Protein AF-A0A964E2M6-F1 (afdb_monomer)

pLDDT: mean 91.84, std 8.57, range [49.31, 98.56]

Radius of gyration: 18.62 Å; Cα contacts (8 Å, |Δi|>4): 120; chains: 1; bounding box: 39×46×40 Å

Solvent-accessible surface area (backbone atoms only — not comparable to full-atom values): 8473 Å² total; per-residue (Å²): 128,92,76,78,79,77,56,64,74,58,51,42,72,77,38,50,65,44,100,86,73,43,69,71,74,58,67,69,57,53,51,50,55,50,23,56,53,51,51,72,47,68,58,51,48,65,61,32,31,69,77,31,57,68,56,46,50,36,36,77,70,64,77,30,96,40,57,52,55,43,30,22,77,43,30,58,84,71,66,54,78,44,63,75,88,54,58,37,47,74,59,33,32,68,76,31,59,70,56,39,49,34,34,74,72,63,81,29,93,38,58,54,58,41,30,79,75,46,30,59,86,70,70,52,60,43,32,81,89,46,43,66,59,53,51,52,50,54,48,66,74,66,58,132

Structure (mmCIF, N/CA/C/O backbone):
data_AF-A0A964E2M6-F1
#
_entry.id   AF-A0A964E2M6-F1
#
loop_
_atom_site.group_PDB
_atom_site.id
_atom_site.type_symbol
_atom_site.label_atom_id
_atom_site.label_alt_id
_atom_site.label_comp_id
_atom_site.label_asym_id
_atom_site.label_entity_id
_atom_site.label_seq_id
_atom_site.pdbx_PDB_ins_code
_atom_site.Cartn_x
_atom_site.Cartn_y
_atom_site.Cartn_z
_atom_site.occupancy
_atom_site.B_iso_or_equiv
_atom_site.auth_seq_id
_atom_site.auth_comp_id
_atom_site.auth_asym_id
_atom_site.auth_atom_id
_atom_site.pdbx_PDB_model_num
ATOM 1 N N . MET A 1 1 ? 3.698 -23.070 -2.206 1.00 49.31 1 MET A N 1
ATOM 2 C CA . MET A 1 1 ? 4.932 -23.322 -2.971 1.00 49.31 1 MET A CA 1
ATOM 3 C C . MET A 1 1 ? 5.699 -22.025 -2.915 1.00 49.31 1 MET A C 1
ATOM 5 O O . MET A 1 1 ? 5.151 -21.024 -3.363 1.00 49.31 1 MET A O 1
ATOM 9 N N . ASP A 1 2 ? 6.862 -22.014 -2.272 1.00 59.31 2 ASP A N 1
ATOM 10 C CA . ASP A 1 2 ? 7.683 -20.806 -2.210 1.00 59.31 2 ASP A CA 1
ATOM 11 C C . ASP A 1 2 ? 8.156 -20.499 -3.626 1.00 59.31 2 ASP A C 1
ATOM 13 O O . ASP A 1 2 ? 8.853 -21.297 -4.254 1.00 59.31 2 ASP A O 1
ATOM 17 N N . MET A 1 3 ? 7.671 -19.391 -4.176 1.00 67.50 3 MET A N 1
ATOM 18 C CA . MET A 1 3 ? 8.034 -18.973 -5.516 1.00 67.50 3 MET A CA 1
ATOM 19 C C . MET A 1 3 ? 9.239 -18.051 -5.410 1.00 67.50 3 MET A C 1
ATOM 21 O O . MET A 1 3 ? 9.190 -17.008 -4.764 1.00 67.50 3 MET A O 1
ATOM 25 N N . HIS A 1 4 ? 10.342 -18.451 -6.032 1.00 80.50 4 HIS A N 1
ATOM 26 C CA . HIS A 1 4 ? 11.539 -17.630 -6.060 1.00 80.50 4 HIS A CA 1
ATOM 27 C C . HIS A 1 4 ? 11.372 -16.487 -7.059 1.00 80.50 4 HIS A C 1
ATOM 29 O O . HIS A 1 4 ? 10.987 -16.699 -8.210 1.00 80.50 4 HIS A O 1
ATOM 35 N N . MET A 1 5 ? 11.713 -15.277 -6.620 1.00 85.38 5 MET A N 1
ATOM 36 C CA . MET A 1 5 ? 11.850 -14.128 -7.506 1.00 85.38 5 MET A CA 1
ATOM 37 C C . MET A 1 5 ? 12.876 -14.428 -8.598 1.00 85.38 5 MET A C 1
ATOM 39 O O . MET A 1 5 ? 13.958 -14.953 -8.320 1.00 85.38 5 MET A O 1
ATOM 43 N N . LEU A 1 6 ? 12.554 -14.068 -9.844 1.00 88.94 6 LEU A N 1
ATOM 44 C CA . LEU A 1 6 ? 13.530 -14.151 -10.924 1.00 88.94 6 LEU A CA 1
ATOM 45 C C . LEU A 1 6 ? 14.729 -13.246 -10.597 1.00 88.94 6 LEU A C 1
ATOM 47 O O . LEU A 1 6 ? 14.528 -12.114 -10.145 1.00 88.94 6 LEU A O 1
ATOM 51 N N . PRO A 1 7 ? 15.973 -13.694 -10.847 1.00 92.25 7 PRO A N 1
ATOM 52 C CA . PRO A 1 7 ? 17.142 -12.852 -10.644 1.00 92.25 7 PRO A CA 1
ATOM 53 C C . PRO A 1 7 ? 17.025 -11.550 -11.439 1.00 92.25 7 PRO A C 1
ATOM 55 O O . PRO A 1 7 ? 16.653 -11.570 -12.615 1.00 92.25 7 PRO A O 1
ATOM 58 N N . PHE A 1 8 ? 17.425 -10.427 -10.837 1.00 92.31 8 PHE A N 1
ATOM 59 C CA . PHE A 1 8 ? 17.350 -9.112 -11.485 1.00 92.31 8 PHE A CA 1
ATOM 60 C C . PHE A 1 8 ? 18.028 -9.091 -12.862 1.00 92.31 8 PHE A C 1
ATOM 62 O O . PHE A 1 8 ? 17.493 -8.517 -13.801 1.00 92.31 8 PHE A O 1
ATOM 69 N N . LYS A 1 9 ? 19.161 -9.789 -13.022 1.00 95.12 9 LYS A N 1
ATOM 70 C CA . LYS A 1 9 ? 19.868 -9.889 -14.308 1.00 95.12 9 LYS A CA 1
ATOM 71 C C . LYS A 1 9 ? 18.981 -10.435 -15.439 1.00 95.12 9 LYS A C 1
ATOM 73 O O . LYS A 1 9 ? 19.099 -9.964 -16.564 1.00 95.12 9 LYS A O 1
ATOM 78 N N . LEU A 1 10 ? 18.104 -11.397 -15.142 1.00 94.12 10 LEU A N 1
ATOM 79 C CA . LEU A 1 10 ? 17.155 -11.955 -16.110 1.00 94.12 10 LEU A CA 1
ATOM 80 C C . LEU A 1 10 ? 15.979 -11.001 -16.354 1.00 94.12 10 LEU A C 1
ATOM 82 O O . LEU A 1 10 ? 15.588 -10.793 -17.500 1.00 94.12 10 LEU A O 1
ATOM 86 N N . LEU A 1 11 ? 15.438 -10.381 -15.301 1.00 93.56 11 LEU A N 1
ATOM 87 C CA . LEU A 1 11 ? 14.385 -9.370 -15.458 1.00 93.56 11 LEU A CA 1
ATOM 88 C C . LEU A 1 11 ? 14.864 -8.205 -16.332 1.00 93.56 11 LEU A C 1
ATOM 90 O O . LEU A 1 11 ? 14.169 -7.828 -17.267 1.00 93.56 11 LEU A O 1
ATOM 94 N N . ASN A 1 12 ? 16.082 -7.716 -16.101 1.00 94.44 12 ASN A N 1
ATOM 95 C CA . ASN A 1 12 ? 16.690 -6.642 -16.878 1.00 94.44 12 ASN A CA 1
ATOM 96 C C . ASN A 1 12 ? 17.015 -7.051 -18.325 1.00 94.44 12 ASN A C 1
ATOM 98 O O . ASN A 1 12 ? 17.023 -6.199 -19.203 1.00 94.44 12 ASN A O 1
ATOM 102 N N . SER A 1 13 ? 17.275 -8.333 -18.612 1.00 96.81 13 SER A N 1
ATOM 103 C CA . SER A 1 13 ? 17.453 -8.771 -20.006 1.00 96.81 13 SER A CA 1
ATOM 104 C C . SER A 1 13 ? 16.133 -8.848 -20.774 1.00 96.81 13 SER A C 1
ATOM 106 O O . SER A 1 13 ? 16.127 -8.661 -21.985 1.00 96.81 13 SER A O 1
ATOM 108 N N . LEU A 1 14 ? 15.026 -9.147 -20.085 1.00 96.25 14 LEU A N 1
ATOM 109 C CA . LEU A 1 14 ? 13.686 -9.212 -20.679 1.00 96.25 14 LEU A CA 1
ATOM 110 C C . LEU A 1 14 ? 13.037 -7.826 -20.794 1.00 96.25 14 LEU A C 1
ATOM 112 O O . LEU A 1 14 ? 12.344 -7.547 -21.768 1.00 96.25 14 LEU A O 1
ATOM 116 N N . PHE A 1 15 ? 13.274 -6.971 -19.800 1.00 96.50 15 PHE A N 1
ATOM 117 C CA . PHE A 1 15 ? 12.691 -5.638 -19.660 1.00 96.50 15 PHE A CA 1
ATOM 118 C C . PHE A 1 15 ? 13.796 -4.628 -19.307 1.00 96.50 15 PHE A C 1
ATOM 120 O O . PHE A 1 15 ? 13.878 -4.182 -18.159 1.00 96.50 15 PHE A O 1
ATOM 127 N N . PRO A 1 16 ? 14.693 -4.307 -20.255 1.00 96.19 16 PRO A N 1
ATOM 128 C CA . PRO A 1 16 ? 15.789 -3.380 -19.999 1.00 96.19 16 PRO A CA 1
ATOM 129 C C . PRO A 1 16 ? 15.269 -1.967 -19.717 1.00 96.19 16 PRO A C 1
ATOM 131 O O . PRO A 1 16 ? 14.238 -1.550 -20.250 1.00 96.19 16 PRO A O 1
ATOM 134 N N . ALA A 1 17 ? 16.012 -1.219 -18.901 1.00 95.00 17 ALA A N 1
ATOM 135 C CA . ALA A 1 17 ? 15.748 0.198 -18.689 1.00 95.00 17 ALA A CA 1
ATOM 136 C C . ALA A 1 17 ? 16.003 1.013 -19.970 1.00 95.00 17 ALA A C 1
ATOM 138 O O . ALA A 1 17 ? 16.952 0.752 -20.713 1.00 95.00 17 ALA A O 1
ATOM 139 N N . SER A 1 18 ? 15.162 2.016 -20.214 1.00 94.25 18 SER A N 1
ATOM 140 C CA . SER A 1 18 ? 15.362 3.018 -21.257 1.00 94.25 18 SER A CA 1
ATOM 141 C C . SER A 1 18 ? 16.488 3.998 -20.877 1.00 94.25 18 SER A C 1
ATOM 143 O O . SER A 1 18 ? 16.902 4.036 -19.713 1.00 94.25 18 SER A O 1
ATOM 145 N N . PRO A 1 19 ? 16.981 4.827 -21.818 1.00 94.12 19 PRO A N 1
ATOM 146 C CA . PRO A 1 19 ? 17.945 5.891 -21.518 1.00 94.12 19 PRO A CA 1
ATOM 147 C C . PRO A 1 19 ? 17.464 6.874 -20.440 1.00 94.12 19 PRO A C 1
ATOM 149 O O . PRO A 1 19 ? 18.273 7.418 -19.697 1.00 94.12 19 PRO A O 1
ATOM 152 N N . GLU A 1 20 ? 16.149 7.058 -20.316 1.00 93.00 20 GLU A N 1
ATOM 153 C CA . GLU A 1 20 ? 15.495 7.868 -19.281 1.00 93.00 20 GLU A CA 1
ATOM 154 C C . GLU A 1 20 ? 15.322 7.110 -17.952 1.00 93.00 20 GLU A C 1
ATOM 156 O O . GLU A 1 20 ? 14.534 7.522 -17.105 1.00 93.00 20 GLU A O 1
ATOM 161 N N . ASN A 1 21 ? 16.016 5.981 -17.772 1.00 89.69 21 ASN A N 1
ATOM 162 C CA . ASN A 1 21 ? 15.947 5.126 -16.588 1.00 89.69 21 ASN A CA 1
ATOM 163 C C . ASN A 1 21 ? 14.532 4.581 -16.298 1.00 89.69 21 ASN A C 1
ATOM 165 O O . ASN A 1 21 ? 14.128 4.425 -15.146 1.00 89.69 21 ASN A O 1
ATOM 169 N N . ARG A 1 22 ? 13.759 4.276 -17.352 1.00 91.12 22 ARG A N 1
ATOM 170 C CA . ARG A 1 22 ? 12.396 3.733 -17.228 1.00 91.12 22 ARG A CA 1
ATOM 171 C C . ARG A 1 22 ? 12.334 2.269 -17.628 1.00 91.12 22 ARG A C 1
ATOM 173 O O . ARG A 1 22 ? 12.846 1.884 -18.671 1.00 91.12 22 ARG A O 1
ATOM 180 N N . VAL A 1 23 ? 11.633 1.459 -16.842 1.00 94.62 23 VAL A N 1
ATOM 181 C CA . VAL A 1 23 ? 11.353 0.052 -17.161 1.00 94.62 23 VAL A CA 1
ATOM 182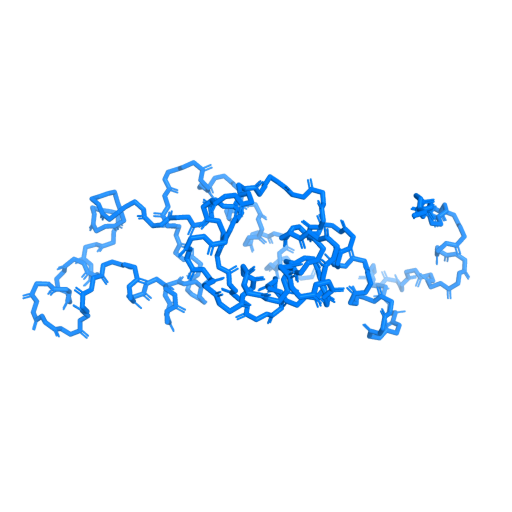 C C . VAL A 1 23 ? 9.877 -0.089 -17.537 1.00 94.62 23 VAL A C 1
ATOM 184 O O . VAL A 1 23 ? 9.001 0.275 -16.756 1.00 94.62 23 VAL A O 1
ATOM 187 N N . THR A 1 24 ? 9.593 -0.628 -18.728 1.00 95.69 24 THR A N 1
ATOM 188 C CA . THR A 1 24 ? 8.220 -0.943 -19.166 1.00 95.69 24 THR A CA 1
ATOM 189 C C . THR A 1 24 ? 7.979 -2.443 -19.054 1.00 95.69 24 THR A C 1
ATOM 191 O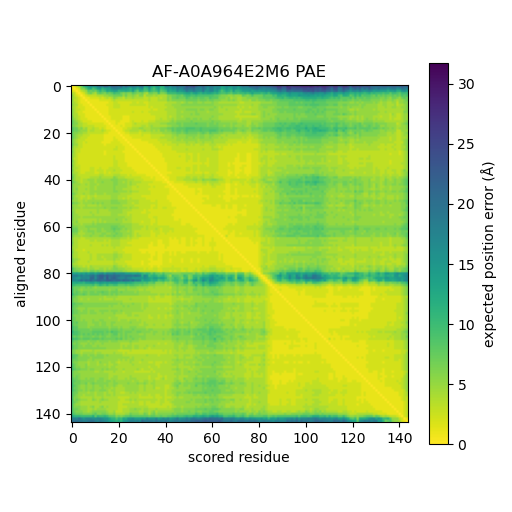 O . THR A 1 24 ? 8.673 -3.234 -19.688 1.00 95.69 24 THR A O 1
ATOM 194 N N . ILE A 1 25 ? 6.983 -2.837 -18.260 1.00 96.81 25 ILE A N 1
ATOM 195 C CA . ILE A 1 25 ? 6.618 -4.239 -18.020 1.00 96.81 25 ILE A CA 1
ATOM 196 C C . ILE A 1 25 ? 5.129 -4.482 -18.280 1.00 96.81 25 ILE A C 1
ATOM 198 O O . ILE A 1 25 ? 4.323 -3.559 -18.143 1.00 96.81 25 ILE A O 1
ATOM 202 N N . PRO A 1 26 ? 4.725 -5.724 -18.607 1.00 97.38 26 PRO A N 1
ATOM 203 C CA . PRO A 1 26 ? 3.317 -6.091 -18.663 1.00 97.38 26 PRO A CA 1
ATOM 204 C C . PRO A 1 26 ? 2.610 -5.806 -17.333 1.00 97.38 26 PRO A C 1
ATOM 206 O O . PRO A 1 26 ? 3.138 -6.119 -16.265 1.00 97.38 26 PRO A O 1
ATOM 209 N N . ALA A 1 27 ? 1.376 -5.301 -17.389 1.00 96.62 27 ALA A N 1
ATOM 210 C CA . ALA A 1 27 ? 0.587 -4.995 -16.191 1.00 96.62 27 ALA A CA 1
ATOM 211 C C . ALA A 1 27 ? 0.411 -6.212 -15.263 1.00 96.62 27 ALA A C 1
ATOM 213 O O . ALA A 1 27 ? 0.392 -6.073 -14.043 1.00 96.62 27 ALA A O 1
ATOM 214 N N . VAL A 1 28 ? 0.340 -7.420 -15.834 1.00 95.44 28 VAL A N 1
ATOM 215 C CA . VAL A 1 28 ? 0.283 -8.676 -15.071 1.00 95.44 28 VAL A CA 1
ATOM 216 C C . VAL A 1 28 ? 1.556 -8.931 -14.261 1.00 95.44 28 VAL A C 1
ATOM 218 O O . VAL A 1 28 ? 1.460 -9.384 -13.124 1.00 95.44 28 VAL A O 1
ATOM 221 N N . LEU A 1 29 ? 2.733 -8.590 -14.802 1.00 94.94 29 LEU A N 1
ATOM 222 C CA . LEU A 1 29 ? 4.001 -8.697 -14.083 1.00 94.94 29 LEU A CA 1
ATOM 223 C C . LEU A 1 29 ? 4.080 -7.631 -12.991 1.00 94.94 29 LEU A C 1
ATOM 225 O O . LEU A 1 29 ? 4.435 -7.948 -11.864 1.00 94.94 29 LEU A O 1
ATOM 229 N N . PHE A 1 30 ? 3.677 -6.394 -13.287 1.00 95.81 30 PHE A N 1
ATOM 230 C CA . PHE A 1 30 ? 3.608 -5.335 -12.278 1.00 95.81 30 PHE A CA 1
ATOM 231 C C . PHE A 1 30 ? 2.697 -5.719 -11.104 1.00 95.81 30 PHE A C 1
ATOM 233 O O . PHE A 1 30 ? 3.113 -5.649 -9.948 1.00 95.81 30 PHE A O 1
ATOM 240 N N . ARG A 1 31 ? 1.483 -6.206 -11.394 1.00 95.69 31 ARG A N 1
ATOM 241 C CA . ARG A 1 31 ? 0.549 -6.691 -10.371 1.00 95.69 31 ARG A CA 1
ATOM 242 C C . ARG A 1 31 ? 1.161 -7.826 -9.556 1.00 95.69 31 ARG A C 1
ATOM 244 O O . ARG A 1 31 ? 1.053 -7.812 -8.338 1.00 95.69 31 ARG A O 1
ATOM 251 N N . PHE A 1 32 ? 1.807 -8.784 -10.216 1.00 93.94 32 PHE A N 1
ATOM 252 C CA . PHE A 1 32 ? 2.480 -9.886 -9.538 1.00 93.94 32 PHE A CA 1
ATOM 253 C C . PHE A 1 32 ? 3.566 -9.390 -8.567 1.00 93.94 32 PHE A C 1
ATOM 255 O O . PHE A 1 32 ? 3.565 -9.786 -7.404 1.00 93.94 32 PHE A O 1
ATOM 262 N N . LEU A 1 33 ? 4.435 -8.473 -9.006 1.00 93.81 33 LEU A N 1
ATOM 263 C CA . LEU A 1 33 ? 5.486 -7.889 -8.164 1.00 93.81 33 LEU A CA 1
ATOM 264 C C . LEU A 1 33 ? 4.906 -7.162 -6.941 1.00 93.81 33 LEU A C 1
ATOM 266 O O . LEU A 1 33 ? 5.417 -7.327 -5.835 1.00 93.81 33 LEU A O 1
ATOM 270 N N . LEU A 1 34 ? 3.819 -6.403 -7.121 1.00 94.50 34 LEU A N 1
ATOM 271 C CA . LEU A 1 34 ? 3.117 -5.747 -6.015 1.00 94.50 34 LEU A CA 1
ATOM 272 C C . LEU A 1 34 ? 2.471 -6.751 -5.057 1.00 94.50 34 LEU A C 1
ATOM 274 O O . LEU A 1 34 ? 2.553 -6.564 -3.847 1.00 94.50 34 LEU A O 1
ATOM 278 N N . SER A 1 35 ? 1.859 -7.819 -5.572 1.00 93.88 35 SER A N 1
ATOM 279 C CA . SER A 1 35 ? 1.300 -8.888 -4.741 1.00 93.88 35 SER A CA 1
ATOM 280 C C . SER A 1 35 ? 2.367 -9.553 -3.880 1.00 93.88 35 SER A C 1
ATOM 282 O O . SER A 1 35 ? 2.145 -9.753 -2.687 1.00 93.88 35 SER A O 1
ATOM 284 N N . GLU A 1 36 ? 3.529 -9.868 -4.452 1.00 92.81 36 GLU A N 1
ATOM 285 C CA . GLU A 1 36 ? 4.626 -10.456 -3.684 1.00 92.81 36 GLU A CA 1
ATOM 286 C C . GLU A 1 36 ? 5.195 -9.465 -2.666 1.00 92.81 36 GLU A C 1
ATOM 288 O O . GLU A 1 36 ? 5.360 -9.823 -1.501 1.00 92.81 36 GLU A O 1
ATOM 293 N N . ALA A 1 37 ? 5.384 -8.194 -3.034 1.00 91.75 37 ALA A N 1
ATOM 294 C CA . ALA A 1 37 ? 5.777 -7.168 -2.070 1.00 91.75 37 ALA A CA 1
ATOM 295 C C . ALA A 1 37 ? 4.772 -7.071 -0.906 1.00 91.75 37 ALA A C 1
ATOM 297 O O . ALA A 1 37 ? 5.164 -7.149 0.259 1.00 91.75 37 ALA A O 1
ATOM 298 N N . ALA A 1 38 ? 3.470 -6.989 -1.206 1.00 91.69 38 ALA A N 1
ATOM 299 C CA . ALA A 1 38 ? 2.400 -6.914 -0.214 1.00 91.69 38 ALA A CA 1
ATOM 300 C C . ALA A 1 38 ? 2.361 -8.146 0.703 1.00 91.69 38 ALA A C 1
ATOM 302 O O . ALA A 1 38 ? 2.177 -8.000 1.912 1.00 91.69 38 ALA A O 1
ATOM 303 N N . ARG A 1 39 ? 2.598 -9.352 0.172 1.00 91.25 39 ARG A N 1
ATOM 304 C CA . ARG A 1 39 ? 2.655 -10.603 0.950 1.00 91.25 39 ARG A CA 1
ATOM 305 C C . ARG A 1 39 ? 3.700 -10.553 2.067 1.00 91.25 39 ARG A C 1
ATOM 307 O O . ARG A 1 39 ? 3.466 -11.118 3.137 1.00 91.25 39 ARG A O 1
ATOM 314 N N . HIS A 1 40 ? 4.818 -9.869 1.831 1.00 88.94 40 HIS A N 1
ATOM 315 C CA . HIS A 1 40 ? 5.935 -9.755 2.771 1.00 88.94 40 HIS A CA 1
ATOM 316 C C . HIS A 1 40 ? 5.866 -8.530 3.690 1.00 88.94 40 HIS A C 1
ATOM 318 O O . HIS A 1 40 ? 6.705 -8.383 4.577 1.00 88.94 40 HIS A O 1
ATOM 324 N N . THR A 1 41 ? 4.855 -7.674 3.537 1.00 86.62 41 THR A N 1
ATOM 325 C CA . THR A 1 41 ? 4.623 -6.581 4.488 1.00 86.62 41 THR A CA 1
ATOM 326 C C . THR A 1 41 ? 4.154 -7.105 5.846 1.00 86.62 41 THR A C 1
ATOM 328 O O . THR A 1 41 ? 3.581 -8.198 5.975 1.00 86.62 41 THR A O 1
ATOM 331 N N . LYS A 1 42 ? 4.391 -6.310 6.895 1.00 87.12 42 LYS A N 1
ATOM 332 C CA . LYS A 1 42 ? 3.813 -6.574 8.212 1.00 87.12 42 LYS A CA 1
ATOM 333 C C . LYS A 1 42 ? 2.293 -6.484 8.087 1.00 87.12 42 LYS A C 1
ATOM 335 O O . LYS A 1 42 ? 1.774 -5.446 7.707 1.00 87.12 42 LYS A O 1
ATOM 340 N N . LEU A 1 43 ? 1.611 -7.572 8.416 1.00 88.75 43 LEU A N 1
ATOM 341 C CA . LEU A 1 43 ? 0.156 -7.685 8.416 1.00 88.75 43 LEU A CA 1
ATOM 342 C C . LEU A 1 43 ? -0.234 -8.429 9.683 1.00 88.75 43 LEU A C 1
ATOM 344 O O . LEU A 1 43 ? 0.273 -9.529 9.915 1.00 88.75 43 LEU A O 1
ATOM 348 N N . ASP A 1 44 ? -1.114 -7.822 10.468 1.00 89.25 44 ASP A N 1
ATOM 349 C CA . ASP A 1 44 ? -1.817 -8.515 11.539 1.00 89.25 44 ASP A CA 1
ATOM 350 C C . ASP A 1 44 ? -3.037 -9.211 10.923 1.00 89.25 44 ASP A C 1
ATOM 352 O O . ASP A 1 44 ? -4.004 -8.570 10.510 1.00 89.25 44 ASP A O 1
ATOM 356 N N . GLU A 1 45 ? -2.943 -10.531 10.757 1.00 91.94 45 GLU A N 1
ATOM 357 C CA . GLU A 1 45 ? -3.982 -11.313 10.083 1.00 91.94 45 GLU A CA 1
ATOM 358 C C . GLU A 1 45 ? -5.262 -11.424 10.921 1.00 91.94 45 GLU A C 1
ATOM 360 O O . GLU A 1 45 ? -6.351 -11.497 10.348 1.00 91.94 45 GLU A O 1
ATOM 365 N N . GLU A 1 46 ? -5.158 -11.393 12.253 1.00 90.75 46 GLU A N 1
ATOM 366 C CA . GLU A 1 46 ? -6.316 -11.449 13.150 1.00 90.75 46 GLU A CA 1
ATOM 367 C C . GLU A 1 46 ? -7.102 -10.142 13.095 1.00 90.75 46 GLU A C 1
ATOM 369 O O . GLU A 1 46 ? -8.317 -10.151 12.870 1.00 90.75 46 GLU A O 1
ATOM 374 N N . ASP A 1 47 ? -6.403 -9.014 13.216 1.00 87.38 47 ASP A N 1
ATOM 375 C CA . ASP A 1 47 ? -6.990 -7.686 13.076 1.00 87.38 47 ASP A CA 1
ATOM 376 C C . ASP A 1 47 ? -7.588 -7.492 11.680 1.00 87.38 47 ASP A C 1
ATOM 378 O O . ASP A 1 47 ? -8.719 -7.011 11.545 1.00 87.38 47 ASP A O 1
ATOM 382 N N . TYR A 1 48 ? -6.881 -7.933 10.635 1.00 91.38 48 TYR A N 1
ATOM 383 C CA . TYR A 1 48 ? -7.379 -7.861 9.266 1.00 91.38 48 TYR A CA 1
ATOM 384 C C . TYR A 1 48 ? -8.673 -8.662 9.087 1.00 91.38 48 TYR A C 1
ATOM 386 O O . TYR A 1 48 ? -9.639 -8.144 8.530 1.00 91.38 48 TYR A O 1
ATOM 394 N N . MET A 1 49 ? -8.741 -9.896 9.591 1.00 93.06 49 MET A N 1
ATOM 395 C CA . MET A 1 49 ? -9.964 -10.707 9.536 1.00 93.06 49 MET A CA 1
ATOM 396 C C . MET A 1 49 ? -11.099 -10.131 10.389 1.00 93.06 49 MET A C 1
ATOM 398 O O . MET A 1 49 ? -12.261 -10.226 9.993 1.00 93.06 49 MET A O 1
ATOM 402 N N . ARG A 1 50 ? -10.791 -9.509 11.535 1.00 89.81 50 ARG A N 1
ATOM 403 C CA . ARG A 1 50 ? -11.791 -8.840 12.383 1.00 89.81 50 ARG A CA 1
ATOM 404 C C . ARG A 1 50 ? -12.437 -7.660 11.657 1.00 89.81 50 ARG A C 1
ATOM 406 O O . ARG A 1 50 ? -13.653 -7.501 11.724 1.00 89.81 50 ARG A O 1
ATOM 413 N N . CYS A 1 51 ? -11.639 -6.868 10.944 1.00 86.19 51 CYS A N 1
ATOM 414 C CA . CYS A 1 51 ? -12.121 -5.741 10.142 1.00 86.19 51 CYS A CA 1
ATOM 415 C C . CYS A 1 51 ? -12.760 -6.173 8.812 1.00 86.19 51 CYS A C 1
ATOM 417 O O . CYS A 1 51 ? -13.501 -5.397 8.214 1.00 86.19 51 CYS A O 1
ATOM 419 N N . ASN A 1 52 ? -12.510 -7.406 8.359 1.00 91.62 52 ASN A N 1
ATOM 420 C CA . ASN A 1 52 ? -13.006 -7.947 7.093 1.00 91.62 52 ASN A CA 1
ATOM 421 C C . ASN A 1 52 ? -13.713 -9.303 7.302 1.00 91.62 52 ASN A C 1
ATOM 423 O O . ASN A 1 52 ? -13.154 -10.359 6.975 1.00 91.62 52 ASN A O 1
ATOM 427 N N . PRO A 1 53 ? -14.949 -9.313 7.846 1.00 94.06 53 PRO A N 1
ATOM 428 C CA . PRO A 1 53 ? -15.670 -10.552 8.148 1.00 94.06 53 PRO A CA 1
ATOM 429 C C . PRO A 1 53 ? -15.941 -11.441 6.924 1.00 94.06 53 PRO A C 1
ATOM 431 O O . PRO A 1 53 ? -16.057 -12.661 7.065 1.00 94.06 53 PRO A O 1
ATOM 434 N N . ASP A 1 54 ? -16.026 -10.845 5.731 1.00 95.81 54 ASP A N 1
ATOM 435 C CA . ASP A 1 54 ? -16.133 -11.546 4.448 1.00 95.81 54 ASP A CA 1
ATOM 436 C C . ASP A 1 54 ? -14.887 -12.399 4.165 1.00 95.81 54 ASP A C 1
ATOM 438 O O . ASP A 1 54 ? -15.008 -13.565 3.788 1.00 95.81 54 ASP A O 1
ATOM 442 N N . VAL A 1 55 ? -13.695 -11.865 4.447 1.00 96.06 55 VAL A N 1
ATOM 443 C CA . VAL A 1 55 ? -12.423 -12.588 4.313 1.00 96.06 55 VAL A CA 1
ATOM 444 C C . VAL A 1 55 ? -12.349 -13.729 5.320 1.00 96.06 55 VAL A C 1
ATOM 446 O O . VAL A 1 55 ? -12.010 -14.856 4.954 1.00 96.06 55 VAL A O 1
ATOM 449 N N . ALA A 1 56 ? -12.728 -13.472 6.575 1.00 96.06 56 ALA A N 1
ATOM 450 C CA . ALA A 1 56 ? -12.761 -14.502 7.611 1.00 96.06 56 ALA A CA 1
ATOM 451 C C . ALA A 1 56 ? -13.689 -15.669 7.227 1.00 96.06 56 ALA A C 1
ATOM 453 O O . ALA A 1 56 ? -13.358 -16.836 7.447 1.00 96.06 56 ALA A O 1
ATOM 454 N N . LEU A 1 57 ? -14.851 -15.372 6.633 1.00 97.50 57 LEU A N 1
ATOM 455 C CA . LEU A 1 57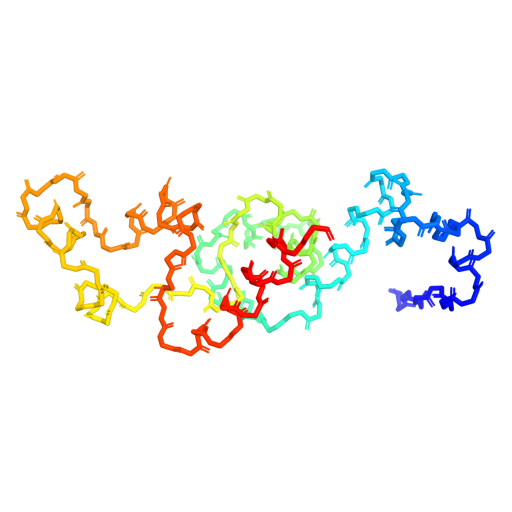 ? -15.766 -16.391 6.122 1.00 97.50 57 LEU A CA 1
ATOM 456 C C . LEU A 1 57 ? -15.158 -17.167 4.949 1.00 97.50 57 LEU A C 1
ATOM 458 O O . LEU A 1 57 ? -15.213 -18.397 4.950 1.00 97.50 57 LEU A O 1
ATOM 462 N N . ALA A 1 58 ? -14.554 -16.472 3.986 1.00 97.38 58 ALA A N 1
ATOM 463 C CA . ALA A 1 58 ? -13.976 -17.096 2.804 1.00 97.38 58 ALA A CA 1
ATOM 464 C C . ALA A 1 58 ? -12.794 -18.027 3.149 1.00 97.38 58 ALA A C 1
ATOM 466 O O . ALA A 1 58 ? -12.666 -19.101 2.561 1.00 97.38 58 ALA A O 1
ATOM 467 N N . ILE A 1 59 ? -11.986 -17.680 4.158 1.00 97.75 59 ILE A N 1
ATOM 468 C CA . ILE A 1 59 ? -10.935 -18.561 4.697 1.00 97.75 59 ILE A CA 1
ATOM 469 C C . ILE A 1 59 ? -11.548 -19.810 5.341 1.00 97.75 59 ILE A C 1
ATOM 471 O O . ILE A 1 59 ? -11.125 -20.923 5.036 1.00 97.75 59 ILE A O 1
ATOM 475 N N . ARG A 1 60 ? -12.590 -19.663 6.176 1.00 97.50 60 ARG A N 1
ATOM 476 C CA . ARG A 1 60 ? -13.288 -20.818 6.782 1.00 97.50 60 ARG A CA 1
ATOM 477 C C . ARG A 1 60 ? -13.894 -21.763 5.742 1.00 97.50 60 ARG A C 1
ATOM 479 O O . ARG A 1 60 ? -14.013 -22.954 6.004 1.00 97.50 60 ARG A O 1
ATOM 486 N N . GLN A 1 61 ? -14.276 -21.240 4.579 1.00 97.88 61 GLN A N 1
ATOM 487 C CA . GLN A 1 61 ? -14.794 -22.015 3.449 1.00 97.88 61 GLN A CA 1
ATOM 488 C C . GLN A 1 61 ? -13.690 -22.623 2.565 1.00 97.88 61 GLN A C 1
ATOM 490 O O . GLN A 1 61 ? -14.003 -23.319 1.603 1.00 97.88 61 GLN A O 1
ATOM 495 N N . GLY A 1 62 ? -12.413 -22.367 2.862 1.00 96.88 62 GLY A N 1
ATOM 496 C CA . GLY A 1 62 ? -11.280 -22.852 2.073 1.00 96.88 62 GLY A CA 1
ATOM 497 C C . GLY A 1 62 ? -11.080 -22.127 0.738 1.00 96.88 62 GLY A C 1
ATOM 498 O O . GLY A 1 62 ? -10.301 -22.593 -0.089 1.00 96.88 62 GLY A O 1
ATOM 499 N N . LEU A 1 63 ? -11.753 -20.991 0.511 1.00 97.06 63 LEU A N 1
ATOM 500 C CA . LEU A 1 63 ? -11.580 -20.175 -0.699 1.00 97.06 63 LEU A CA 1
ATOM 501 C C . LEU A 1 63 ? -10.249 -19.411 -0.694 1.00 97.06 63 LEU A C 1
ATOM 503 O O . LEU A 1 63 ? -9.721 -19.075 -1.752 1.00 97.06 63 LEU A O 1
ATOM 507 N N . TRP A 1 64 ? -9.708 -19.153 0.498 1.00 96.69 64 TRP A N 1
ATOM 508 C CA . TRP A 1 64 ? -8.420 -18.503 0.709 1.00 96.69 64 TRP A CA 1
ATOM 509 C C . TRP A 1 64 ? -7.571 -19.304 1.685 1.00 96.69 64 TRP A C 1
ATOM 511 O O . TRP A 1 64 ? -8.070 -19.772 2.706 1.00 96.69 64 TRP A O 1
ATOM 521 N N . ALA A 1 65 ? -6.276 -19.421 1.385 1.00 95.31 65 ALA A N 1
ATOM 522 C CA . ALA A 1 65 ? -5.336 -20.147 2.234 1.00 95.31 65 ALA A CA 1
ATOM 523 C C . ALA A 1 65 ? -5.054 -19.420 3.560 1.00 95.31 65 ALA A C 1
ATOM 525 O O . ALA A 1 65 ? -4.833 -20.064 4.581 1.00 95.31 65 ALA A O 1
ATOM 526 N N . SER A 1 66 ? -5.043 -18.084 3.543 1.00 95.62 66 SER A N 1
ATOM 527 C CA . SER A 1 66 ? -4.847 -17.240 4.724 1.00 95.62 66 SER A CA 1
ATOM 528 C C . SER A 1 66 ? -5.297 -15.801 4.464 1.00 95.62 66 SER A C 1
ATOM 530 O O . SER A 1 66 ? -5.577 -15.419 3.320 1.00 95.62 66 SER A O 1
ATOM 532 N N . ALA A 1 67 ? -5.324 -14.980 5.517 1.00 95.06 67 ALA A N 1
ATOM 533 C CA . ALA A 1 67 ? -5.655 -13.564 5.409 1.00 95.06 67 ALA A CA 1
ATOM 534 C C . ALA A 1 67 ? -4.566 -12.806 4.639 1.00 95.06 67 ALA A C 1
ATOM 536 O O . ALA A 1 67 ? -4.871 -11.939 3.822 1.00 95.06 67 ALA A O 1
ATOM 537 N N . ARG A 1 68 ? -3.301 -13.204 4.815 1.00 94.62 68 ARG A N 1
ATOM 538 C CA . ARG A 1 68 ? -2.168 -12.710 4.023 1.00 94.62 68 ARG A CA 1
ATOM 539 C C . ARG A 1 68 ? -2.273 -13.045 2.545 1.00 94.62 68 ARG A C 1
ATOM 541 O O . ARG A 1 68 ? -1.949 -12.190 1.724 1.00 94.62 68 ARG A O 1
ATOM 548 N N . ASP A 1 69 ? -2.732 -14.246 2.185 1.00 95.12 69 ASP A N 1
ATOM 549 C CA . ASP A 1 69 ? -2.926 -14.579 0.769 1.00 95.12 69 ASP A CA 1
ATOM 550 C C . ASP A 1 69 ? -4.046 -13.741 0.144 1.00 95.12 69 ASP A C 1
ATOM 552 O O . ASP A 1 69 ? -3.862 -13.200 -0.948 1.00 95.12 69 ASP A O 1
ATOM 556 N N . HIS A 1 70 ? -5.157 -13.557 0.868 1.00 96.19 70 HIS A N 1
ATOM 557 C CA . HIS A 1 70 ? -6.218 -12.642 0.447 1.00 96.19 70 HIS A CA 1
ATOM 558 C C . HIS A 1 70 ? -5.699 -11.209 0.299 1.00 96.19 70 HIS A C 1
ATOM 560 O O . HIS A 1 70 ? -5.921 -10.566 -0.727 1.00 96.19 70 HIS A O 1
ATOM 566 N N . TYR A 1 71 ? -4.986 -10.695 1.302 1.00 95.06 71 TYR A N 1
ATOM 567 C CA . TYR A 1 71 ? -4.461 -9.335 1.288 1.00 95.06 71 TYR A CA 1
ATOM 568 C C . TYR A 1 71 ? -3.535 -9.097 0.089 1.00 95.06 71 TYR A C 1
ATOM 570 O O . TYR A 1 71 ? -3.744 -8.157 -0.674 1.00 95.06 71 TYR A O 1
ATOM 578 N N . ALA A 1 72 ? -2.565 -9.985 -0.128 1.00 94.31 72 ALA A N 1
ATOM 579 C CA . ALA A 1 72 ? -1.589 -9.866 -1.206 1.00 94.31 72 ALA A CA 1
ATOM 580 C C . ALA A 1 72 ? -2.219 -9.901 -2.609 1.00 94.31 72 ALA A C 1
ATOM 582 O O . ALA A 1 72 ? -1.764 -9.198 -3.513 1.00 94.31 72 ALA A O 1
ATOM 583 N N . LYS A 1 73 ? -3.254 -10.726 -2.822 1.00 93.75 73 LYS A N 1
ATOM 584 C CA . LYS A 1 73 ? -3.876 -10.890 -4.148 1.00 93.75 73 LYS A CA 1
ATOM 585 C C . LYS A 1 73 ? -5.027 -9.919 -4.409 1.00 93.75 73 LYS A C 1
ATOM 587 O O . LYS A 1 73 ? -5.217 -9.515 -5.561 1.00 93.75 73 LYS A O 1
ATOM 592 N N . ASN A 1 74 ? -5.751 -9.529 -3.359 1.00 94.88 74 ASN A N 1
ATOM 593 C CA . ASN A 1 74 ? -6.978 -8.739 -3.439 1.00 94.88 74 ASN A CA 1
ATOM 594 C C . ASN A 1 74 ? -6.924 -7.514 -2.526 1.00 94.88 74 ASN A C 1
ATOM 596 O O . ASN A 1 74 ? -6.949 -6.390 -3.020 1.00 94.88 74 ASN A O 1
ATOM 600 N N . GLY A 1 75 ? -6.802 -7.723 -1.212 1.00 93.19 75 GLY A N 1
ATOM 601 C CA . GLY A 1 75 ? -6.994 -6.672 -0.210 1.00 93.19 75 GLY A CA 1
ATOM 602 C C . GLY A 1 75 ? -6.145 -5.416 -0.416 1.00 93.19 75 GLY A C 1
ATOM 603 O O . GLY A 1 75 ? -6.667 -4.312 -0.294 1.00 93.19 75 GLY A O 1
ATOM 604 N N . TYR A 1 76 ? -4.876 -5.577 -0.789 1.00 92.12 76 TYR A N 1
ATOM 605 C CA . TYR A 1 76 ? -3.972 -4.473 -1.113 1.00 92.12 76 TYR A CA 1
ATOM 606 C C . TYR A 1 76 ? -4.507 -3.610 -2.267 1.00 92.12 76 TYR A C 1
ATOM 608 O O . TYR A 1 76 ? -4.550 -2.388 -2.161 1.00 92.12 76 TYR A O 1
ATOM 616 N N . PHE A 1 77 ? -4.978 -4.238 -3.348 1.00 92.56 77 PHE A N 1
ATOM 617 C CA . PHE A 1 77 ? -5.509 -3.534 -4.523 1.00 92.56 77 PHE A CA 1
ATOM 618 C C . PHE A 1 77 ? -6.909 -2.957 -4.297 1.00 92.56 77 PHE A C 1
ATOM 620 O O . PHE A 1 77 ? -7.298 -2.020 -4.986 1.00 92.56 77 PHE A O 1
ATOM 627 N N . GLU A 1 78 ? -7.659 -3.508 -3.345 1.00 90.81 78 GLU A N 1
ATOM 628 C CA . GLU A 1 78 ? -8.944 -2.969 -2.889 1.00 90.81 78 GLU A CA 1
ATOM 629 C C . GLU A 1 78 ? -8.771 -1.798 -1.904 1.00 90.81 78 GLU A C 1
ATOM 631 O O . GLU A 1 78 ? -9.759 -1.203 -1.483 1.00 90.81 78 GLU A O 1
ATOM 636 N N . GLY A 1 79 ? -7.534 -1.470 -1.510 1.00 84.25 79 GLY A N 1
ATOM 637 C CA . GLY A 1 79 ? -7.255 -0.430 -0.519 1.00 84.25 79 GLY A CA 1
ATOM 638 C C . GLY A 1 79 ? -7.662 -0.817 0.905 1.00 84.25 79 GLY A C 1
ATOM 639 O O . GLY A 1 79 ? -7.784 0.054 1.765 1.00 84.25 79 GLY A O 1
ATOM 640 N N . ARG A 1 80 ? -7.877 -2.112 1.180 1.00 86.94 80 ARG A N 1
ATOM 641 C CA . ARG A 1 80 ? -8.195 -2.582 2.532 1.00 86.94 80 ARG A CA 1
ATOM 642 C C . ARG A 1 80 ? -6.990 -2.363 3.434 1.00 86.94 80 ARG A C 1
ATOM 644 O O . ARG A 1 80 ? -5.854 -2.662 3.068 1.00 86.94 80 ARG A O 1
ATOM 651 N N . THR A 1 81 ? -7.233 -1.869 4.634 1.00 72.06 81 THR A N 1
ATOM 652 C CA . THR A 1 81 ? -6.173 -1.605 5.604 1.00 72.06 81 THR A CA 1
ATOM 653 C C . THR A 1 81 ? -5.851 -2.873 6.389 1.00 72.06 81 THR A C 1
ATOM 655 O O . THR A 1 81 ? -6.725 -3.676 6.700 1.00 72.06 81 THR A O 1
ATOM 658 N N . GLY A 1 82 ? -4.562 -3.082 6.651 1.00 64.62 82 GLY A N 1
ATOM 659 C CA . GLY A 1 82 ? -4.026 -4.267 7.336 1.00 64.62 82 GLY A CA 1
ATOM 660 C C . GLY A 1 82 ? -2.522 -4.172 7.617 1.00 64.62 82 GLY A C 1
ATOM 661 O O . GLY A 1 82 ? -1.991 -4.902 8.445 1.00 64.62 82 GLY A O 1
ATOM 662 N N . THR A 1 83 ? -1.837 -3.224 6.974 1.00 61.66 83 THR A N 1
ATOM 663 C CA . THR A 1 83 ? -0.373 -3.098 6.977 1.00 61.66 83 THR A CA 1
ATOM 664 C C . THR A 1 83 ? 0.179 -1.930 7.792 1.00 61.66 83 THR A C 1
ATOM 666 O O . THR A 1 83 ? 1.321 -1.527 7.604 1.00 61.66 83 THR A O 1
ATOM 669 N N . GLY A 1 84 ? -0.608 -1.371 8.717 1.00 61.84 84 GLY A N 1
ATOM 670 C CA . GLY A 1 84 ? -0.129 -0.322 9.627 1.00 61.84 84 GLY A CA 1
ATOM 671 C C . GLY A 1 84 ? -0.358 1.125 9.172 1.00 61.84 84 GLY A C 1
ATOM 672 O O . GLY A 1 84 ? 0.021 2.042 9.896 1.00 61.84 84 GLY A O 1
ATOM 673 N N . MET A 1 85 ? -1.069 1.370 8.061 1.00 74.56 85 MET A N 1
ATOM 674 C CA . MET A 1 85 ? -1.635 2.698 7.728 1.00 74.56 85 MET A CA 1
ATOM 675 C C . MET A 1 85 ? -2.840 3.063 8.615 1.00 74.56 85 MET A C 1
ATOM 677 O O . MET A 1 85 ? -3.874 3.526 8.142 1.00 74.56 85 MET A O 1
ATOM 681 N N . MET A 1 86 ? -2.730 2.811 9.918 1.00 84.00 86 MET A N 1
ATOM 682 C CA . MET A 1 86 ? -3.750 3.188 10.888 1.00 84.00 86 MET A CA 1
ATOM 683 C C . MET A 1 86 ? -3.691 4.692 11.133 1.00 84.00 86 MET A C 1
ATOM 685 O O . MET A 1 86 ? -2.611 5.263 11.300 1.00 84.00 86 MET A O 1
ATOM 689 N N . VAL A 1 87 ? -4.852 5.334 11.181 1.00 91.12 87 VAL A N 1
ATOM 690 C CA . VAL A 1 87 ? -4.935 6.765 11.465 1.00 91.12 87 VAL A CA 1
ATOM 691 C C . VAL A 1 87 ? -4.888 6.969 12.972 1.00 91.12 87 VAL A C 1
ATOM 693 O O . VAL A 1 87 ? -5.786 6.560 13.703 1.00 91.12 87 VAL A O 1
ATOM 696 N N . SER A 1 88 ? -3.835 7.628 13.449 1.00 95.06 88 SER A N 1
ATOM 697 C CA . SER A 1 88 ? -3.760 8.064 14.840 1.00 95.06 88 SER A CA 1
ATOM 698 C C . SER A 1 88 ? -4.550 9.361 14.977 1.00 95.06 88 SER A C 1
ATOM 700 O O . SER A 1 88 ? -3.972 10.436 14.842 1.00 95.06 88 SER A O 1
ATOM 702 N N . GLU A 1 89 ? -5.850 9.276 15.255 1.00 95.50 89 GLU A N 1
ATOM 703 C CA . GLU A 1 89 ? -6.775 10.420 15.213 1.00 95.50 89 GLU A CA 1
ATOM 704 C C . GLU A 1 89 ? -6.255 11.674 15.936 1.00 95.50 89 GLU A C 1
ATOM 706 O O . GLU A 1 89 ? -6.166 12.743 15.333 1.00 95.50 89 GLU A O 1
ATOM 711 N N . SER A 1 90 ? -5.819 11.553 17.193 1.00 96.81 90 SER A N 1
ATOM 712 C CA . SER A 1 90 ? -5.317 12.696 17.972 1.00 96.81 90 SER A CA 1
ATOM 713 C C . SER A 1 90 ? -4.102 13.374 17.326 1.00 96.81 90 SER A C 1
ATOM 715 O O . SER A 1 90 ? -4.034 14.601 17.243 1.00 96.81 90 SER A O 1
ATOM 717 N N . TRP A 1 91 ? -3.148 12.583 16.837 1.00 97.38 91 TRP A N 1
ATOM 718 C CA . TRP A 1 91 ? -1.966 13.078 16.137 1.00 97.38 91 TRP A CA 1
ATOM 719 C C . TRP A 1 91 ? -2.329 13.663 14.769 1.00 97.38 91 TRP A C 1
ATOM 721 O O . TRP A 1 91 ? -1.869 14.749 14.426 1.00 97.38 91 TRP A O 1
ATOM 731 N N . TYR A 1 92 ? -3.197 12.988 14.017 1.00 97.94 92 TYR A N 1
ATOM 732 C CA . TYR A 1 92 ? -3.617 13.401 12.685 1.00 97.94 92 TYR A CA 1
ATOM 733 C C . TYR A 1 92 ? -4.321 14.757 12.712 1.00 97.94 92 TYR A C 1
ATOM 735 O O . TYR A 1 92 ? -3.960 15.651 11.950 1.00 97.94 92 TYR A O 1
ATOM 743 N N . LEU A 1 93 ? -5.277 14.947 13.625 1.00 98.25 93 LEU A N 1
ATOM 744 C CA . LEU A 1 93 ? -5.989 16.217 13.773 1.00 98.25 93 LEU A CA 1
ATOM 745 C C . LEU A 1 93 ? -5.075 17.326 14.311 1.00 98.25 93 LEU A C 1
ATOM 747 O O . LEU A 1 93 ? -5.206 18.480 13.912 1.00 98.25 93 LEU A O 1
ATOM 751 N N . LYS A 1 94 ? -4.103 16.991 15.169 1.00 98.19 94 LYS A N 1
ATOM 752 C CA . LYS A 1 94 ? -3.099 17.960 15.633 1.00 98.19 94 LYS A CA 1
ATOM 753 C C . LYS A 1 94 ? -2.205 18.455 14.491 1.00 98.19 94 LYS A C 1
ATOM 755 O O . LYS A 1 94 ? -1.899 19.643 14.435 1.00 98.19 94 LYS A O 1
ATOM 760 N N . THR A 1 95 ? -1.777 17.556 13.608 1.00 97.81 95 THR A N 1
ATOM 761 C CA . THR A 1 95 ? -0.884 17.870 12.481 1.00 97.81 95 THR A CA 1
ATOM 762 C C . THR A 1 95 ? -1.633 18.503 11.304 1.00 97.81 95 THR A C 1
ATOM 764 O O . THR A 1 95 ? -1.020 19.198 10.498 1.00 97.81 95 THR A O 1
ATOM 767 N N . ASN A 1 96 ? -2.957 18.328 11.227 1.00 98.25 96 ASN A N 1
ATOM 768 C CA . ASN A 1 96 ? -3.809 18.859 10.160 1.00 98.25 96 ASN A CA 1
ATOM 769 C C . ASN A 1 96 ? -4.958 19.710 10.743 1.00 98.25 96 ASN A C 1
ATOM 771 O O . ASN A 1 96 ? -6.093 19.229 10.847 1.00 98.25 96 ASN A O 1
ATOM 775 N N . PRO A 1 97 ? -4.692 20.971 11.148 1.00 98.38 97 PRO A N 1
ATOM 776 C CA . PRO A 1 97 ? -5.692 21.831 11.791 1.00 98.38 97 PRO A CA 1
ATOM 777 C C . PRO A 1 97 ? -6.914 22.132 10.915 1.00 98.38 97 PRO A C 1
ATOM 779 O O . PRO A 1 97 ? -8.011 22.349 11.433 1.00 98.38 97 PRO A O 1
ATOM 782 N N . ASP A 1 98 ? -6.735 22.128 9.594 1.00 98.56 98 ASP A N 1
ATOM 783 C CA . ASP A 1 98 ? -7.806 22.239 8.605 1.00 98.56 98 ASP A CA 1
ATOM 784 C C . ASP A 1 98 ? -8.790 21.067 8.714 1.00 98.56 98 ASP A C 1
ATOM 786 O O . ASP A 1 98 ? -10.004 21.277 8.786 1.00 98.56 98 ASP A O 1
ATOM 790 N N . VAL A 1 99 ? -8.272 19.844 8.847 1.00 98.38 99 VAL A N 1
ATOM 791 C CA . VAL A 1 99 ? -9.098 18.647 9.041 1.00 98.38 99 VAL A CA 1
ATOM 792 C C . VAL A 1 99 ? -9.739 18.639 10.425 1.00 98.38 99 VAL A C 1
ATOM 794 O O . VAL A 1 99 ? -10.921 18.327 10.544 1.00 98.38 99 VAL A O 1
ATOM 797 N N . ALA A 1 100 ? -9.011 19.038 11.472 1.00 98.50 100 ALA A N 1
ATOM 798 C CA . ALA A 1 100 ? -9.569 19.161 12.822 1.00 98.50 100 ALA A CA 1
ATOM 799 C C . ALA A 1 100 ? -10.783 20.090 12.865 1.00 98.50 100 ALA A C 1
ATOM 801 O O . ALA A 1 100 ? -11.804 19.760 13.474 1.00 98.50 100 ALA A O 1
ATOM 802 N N . LYS A 1 101 ? -10.695 21.232 12.176 1.00 98.56 101 LYS A N 1
ATOM 803 C CA . LYS A 1 101 ? -11.825 22.142 12.020 1.00 98.56 101 LYS A CA 1
ATOM 804 C C . LYS A 1 101 ? -12.973 21.480 11.257 1.00 98.56 101 LYS A C 1
ATOM 806 O O . LYS A 1 101 ? -14.105 21.532 11.723 1.00 98.56 101 LYS A O 1
ATOM 811 N N . ALA A 1 102 ? -12.688 20.828 10.133 1.00 98.12 102 ALA A N 1
ATOM 812 C CA . ALA A 1 102 ? -13.714 20.202 9.305 1.00 98.12 102 ALA A CA 1
ATOM 813 C C . ALA A 1 102 ? -14.437 19.031 10.009 1.00 98.12 102 ALA A C 1
ATOM 815 O O . ALA A 1 102 ? -15.647 18.885 9.852 1.00 98.12 102 ALA A O 1
ATOM 816 N N . VAL A 1 103 ? -13.739 18.243 10.836 1.00 98.12 103 VAL A N 1
ATOM 817 C CA . VAL A 1 103 ? -14.356 17.214 11.697 1.00 98.12 103 VAL A CA 1
ATOM 818 C C . VAL A 1 103 ? -15.252 17.862 12.754 1.00 98.12 103 VAL A C 1
ATOM 820 O O . VAL A 1 103 ? -16.398 17.453 12.924 1.00 98.12 103 VAL A O 1
ATOM 823 N N . LYS A 1 104 ? -14.775 18.916 13.432 1.00 98.06 104 LYS A N 1
ATOM 824 C CA . LYS A 1 104 ? -15.568 19.649 14.434 1.00 98.06 104 LYS A CA 1
ATOM 825 C C . LYS A 1 104 ? -16.838 20.265 13.840 1.00 98.06 104 LYS A C 1
ATOM 827 O O . LYS A 1 104 ? -17.876 20.268 14.495 1.00 98.06 104 LYS A O 1
ATOM 832 N N . ASP A 1 105 ? -16.747 20.771 12.615 1.00 98.12 105 ASP A N 1
ATOM 833 C CA . ASP A 1 105 ? -17.867 21.370 11.888 1.00 98.12 105 ASP A CA 1
ATOM 834 C C . ASP A 1 105 ? -18.797 20.303 11.257 1.00 98.12 105 ASP A C 1
ATOM 836 O O . ASP A 1 105 ? -19.807 20.648 10.647 1.00 98.12 105 ASP A O 1
ATOM 840 N N . GLY A 1 106 ? -18.483 19.008 11.407 1.00 97.69 106 GLY A N 1
ATOM 841 C CA . GLY A 1 106 ? -19.297 17.888 10.926 1.00 97.69 106 GLY A CA 1
ATOM 842 C C . GLY A 1 106 ? -19.160 17.579 9.432 1.00 97.69 106 GLY A C 1
ATOM 843 O O . GLY A 1 106 ? -19.912 16.755 8.914 1.00 97.69 106 GLY A O 1
ATOM 844 N N . ALA A 1 107 ? -18.210 18.205 8.731 1.00 97.94 107 ALA A N 1
ATOM 845 C CA . ALA A 1 107 ? -17.939 17.934 7.318 1.00 97.94 107 ALA A CA 1
ATOM 846 C C . ALA A 1 107 ? -17.272 16.563 7.097 1.00 97.94 107 ALA A C 1
ATOM 848 O O . ALA A 1 107 ? -17.445 15.958 6.041 1.00 97.94 107 ALA A O 1
ATOM 849 N N . TRP A 1 108 ? -16.554 16.060 8.106 1.00 97.94 108 TRP A N 1
ATOM 850 C CA . TRP A 1 108 ? -15.989 14.709 8.138 1.00 97.94 108 TRP A CA 1
ATOM 851 C C . TRP A 1 108 ? -16.427 13.981 9.398 1.00 97.94 108 TRP A C 1
ATOM 853 O O . TRP A 1 108 ? -16.493 14.580 10.471 1.00 97.94 108 TRP A O 1
ATOM 863 N N . LYS A 1 109 ? -16.690 12.675 9.280 1.00 97.06 109 LYS A N 1
ATOM 864 C CA . LYS A 1 109 ? -17.120 11.862 10.428 1.00 97.06 109 LYS A CA 1
ATOM 865 C C . LYS A 1 109 ? -16.004 11.648 11.449 1.00 97.06 109 LYS A C 1
ATOM 867 O O . LYS A 1 109 ? -16.285 11.533 12.636 1.00 97.06 109 LYS A O 1
ATOM 872 N N . SER A 1 110 ? -14.762 11.559 10.981 1.00 96.69 110 SER A N 1
ATOM 873 C CA . SER A 1 110 ? -13.567 11.333 11.796 1.00 96.69 110 SER A CA 1
ATOM 874 C C . SER A 1 110 ? -12.305 11.696 11.012 1.00 96.69 110 SER A C 1
ATOM 876 O O . SER A 1 110 ? -12.358 11.929 9.797 1.00 96.69 110 SER A O 1
ATOM 878 N N . ALA A 1 111 ? -11.154 11.699 11.691 1.00 96.69 111 ALA A N 1
ATOM 879 C CA . ALA A 1 111 ? -9.851 11.785 11.023 1.00 96.69 111 ALA A CA 1
ATOM 880 C C . ALA A 1 111 ? -9.651 10.664 9.990 1.00 96.69 111 ALA A C 1
ATOM 882 O O . ALA A 1 111 ? -9.097 10.888 8.915 1.00 96.69 111 ALA A O 1
ATOM 883 N N . GLU A 1 112 ? -10.119 9.462 10.324 1.00 93.44 112 GLU A N 1
ATOM 884 C CA . GLU A 1 112 ? -10.002 8.274 9.485 1.00 93.44 112 GLU A CA 1
ATOM 885 C C . GLU A 1 112 ? -10.830 8.388 8.198 1.00 93.44 112 GLU A C 1
ATOM 887 O O . GLU A 1 112 ? -10.315 8.133 7.109 1.00 93.44 112 GLU A O 1
ATOM 892 N N . ASP A 1 113 ? -12.081 8.850 8.311 1.00 94.75 113 ASP A N 1
ATOM 893 C CA . ASP A 1 113 ? -12.968 9.066 7.160 1.00 94.75 113 ASP A CA 1
ATOM 894 C C . ASP A 1 113 ? -12.374 10.101 6.192 1.00 94.75 113 ASP A C 1
ATOM 896 O O . ASP A 1 113 ? -12.376 9.879 4.980 1.00 94.75 113 ASP A O 1
ATOM 900 N N . HIS A 1 114 ? -11.782 11.182 6.717 1.00 97.12 114 HIS A N 1
ATOM 901 C CA . HIS A 1 114 ? -11.034 12.138 5.897 1.00 97.12 114 HIS A CA 1
ATOM 902 C C . HIS A 1 114 ? -9.810 11.492 5.238 1.00 97.12 114 HIS A C 1
ATOM 904 O O . HIS A 1 114 ? -9.581 11.661 4.038 1.00 97.12 114 HIS A O 1
ATOM 910 N N . TYR A 1 115 ? -8.978 10.789 6.011 1.00 94.81 115 TYR A N 1
ATOM 911 C CA . TYR A 1 115 ? -7.719 10.249 5.507 1.00 94.81 115 TYR A CA 1
ATOM 912 C C . TYR A 1 115 ? -7.938 9.297 4.328 1.00 94.81 115 TYR A C 1
ATOM 914 O O . TYR A 1 115 ? -7.355 9.507 3.265 1.00 94.81 115 TYR A O 1
ATOM 922 N N . PHE A 1 116 ? -8.818 8.304 4.471 1.00 89.75 116 PHE A N 1
ATOM 923 C CA . PHE A 1 116 ? -9.011 7.299 3.422 1.00 89.75 116 PHE A CA 1
ATOM 924 C C . PHE A 1 116 ? -9.751 7.817 2.190 1.00 89.75 116 PHE A C 1
ATOM 926 O O . PHE A 1 116 ? -9.581 7.261 1.107 1.00 89.75 116 PHE A O 1
ATOM 933 N N . ARG A 1 117 ? -10.550 8.882 2.317 1.00 92.31 117 ARG A N 1
ATOM 934 C CA . ARG A 1 117 ? -11.261 9.470 1.170 1.00 92.31 117 ARG A CA 1
ATOM 935 C C . ARG A 1 117 ? -10.471 10.555 0.456 1.00 92.31 117 ARG A C 1
ATOM 937 O O . ARG A 1 117 ? -10.691 10.761 -0.733 1.00 92.31 117 ARG A O 1
ATOM 944 N N . GLN A 1 118 ? -9.588 11.251 1.167 1.00 95.69 118 GLN A N 1
ATOM 945 C CA . GLN A 1 118 ? -8.897 12.420 0.630 1.00 95.69 118 GLN A CA 1
ATOM 946 C C . GLN A 1 118 ? -7.445 12.524 1.097 1.00 95.69 118 GLN A C 1
ATOM 948 O O . GLN A 1 118 ? -6.552 12.669 0.264 1.00 95.69 118 GLN A O 1
ATOM 953 N N . GLY A 1 119 ? -7.183 12.411 2.401 1.00 95.06 119 GLY A N 1
ATOM 954 C CA . GLY A 1 119 ? -5.846 12.648 2.955 1.00 95.06 119 GLY A CA 1
ATOM 955 C C . GLY A 1 119 ? -4.738 11.780 2.341 1.00 95.06 119 GLY A C 1
ATOM 956 O O . GLY A 1 119 ? -3.630 12.274 2.133 1.00 95.06 119 GLY A O 1
ATOM 957 N N . LEU A 1 120 ? -5.039 10.530 1.979 1.00 91.81 120 LEU A N 1
ATOM 958 C CA . LEU A 1 120 ? -4.119 9.628 1.281 1.00 91.81 120 LEU A CA 1
ATOM 959 C C . LEU A 1 120 ? -3.605 10.235 -0.036 1.00 91.81 120 LEU A C 1
ATOM 961 O O . LEU A 1 120 ? -2.403 10.239 -0.289 1.00 91.81 120 LEU A O 1
ATOM 965 N N . PHE A 1 121 ? -4.504 10.794 -0.849 1.00 92.12 121 PHE A N 1
ATOM 966 C CA . PHE A 1 121 ? -4.175 11.387 -2.151 1.00 92.12 121 PHE A CA 1
ATOM 967 C C . PHE A 1 121 ? -3.489 12.755 -2.030 1.00 92.12 121 PHE A C 1
ATOM 969 O O . PHE A 1 121 ? -2.844 13.217 -2.968 1.00 92.12 121 PHE A O 1
ATOM 976 N N . GLU A 1 122 ? -3.587 13.388 -0.863 1.00 95.19 122 GLU A N 1
ATOM 977 C CA . GLU A 1 122 ? -2.888 14.630 -0.525 1.00 95.19 122 GLU A CA 1
ATOM 978 C C . GLU A 1 122 ? -1.477 14.401 0.045 1.00 95.19 122 GLU A C 1
ATOM 980 O O . GLU A 1 122 ? -0.792 15.365 0.399 1.00 95.19 122 GLU A O 1
ATOM 985 N N . TRP A 1 123 ? -1.028 13.145 0.159 1.00 94.56 123 TRP A N 1
ATOM 986 C CA . TRP A 1 123 ? 0.192 12.769 0.886 1.00 94.56 123 TRP A CA 1
ATOM 987 C C . TRP A 1 123 ? 0.172 13.186 2.361 1.00 94.56 123 TRP A C 1
ATOM 989 O O . TRP A 1 123 ? 1.219 13.478 2.949 1.00 94.56 123 TRP A O 1
ATOM 999 N N . ARG A 1 124 ? -1.015 13.239 2.977 1.00 96.00 124 ARG A N 1
ATOM 1000 C CA . ARG A 1 124 ? -1.122 13.434 4.424 1.00 96.00 124 ARG A CA 1
ATOM 1001 C C . ARG A 1 124 ? -0.533 12.205 5.103 1.00 96.00 124 ARG A C 1
ATOM 1003 O O . ARG A 1 124 ? -0.663 11.079 4.629 1.00 96.00 124 ARG A O 1
ATOM 1010 N N . ILE A 1 125 ? 0.121 12.418 6.230 1.00 95.88 125 ILE A N 1
ATOM 1011 C CA . ILE A 1 125 ? 0.679 11.331 7.027 1.00 95.88 125 ILE A CA 1
ATOM 1012 C C . ILE A 1 125 ? -0.409 10.924 8.037 1.00 95.88 125 ILE A C 1
ATOM 1014 O O . ILE A 1 125 ? -0.956 11.820 8.678 1.00 95.88 125 ILE A O 1
ATOM 1018 N N . PRO A 1 126 ? -0.780 9.635 8.177 1.00 94.38 126 PRO A N 1
ATOM 1019 C CA . PRO A 1 126 ? -1.872 9.194 9.056 1.00 94.38 126 PRO A CA 1
ATOM 1020 C C . PRO A 1 126 ? -1.449 9.020 10.523 1.00 94.38 126 PRO A C 1
ATOM 1022 O O . PRO A 1 126 ? -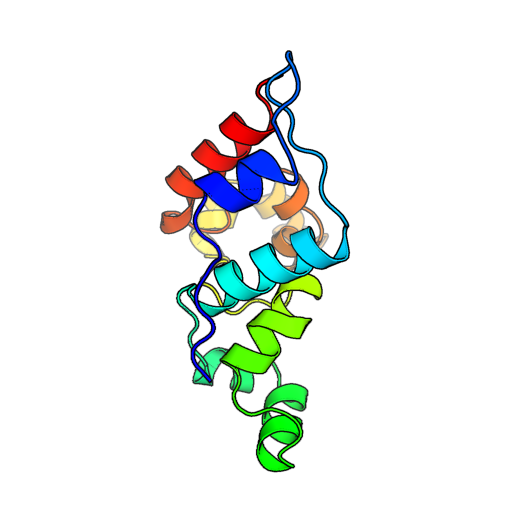2.271 9.133 11.435 1.00 94.38 126 PRO A O 1
ATOM 1025 N N . ASN A 1 127 ? -0.169 8.740 10.764 1.00 93.25 127 ASN A N 1
ATOM 1026 C CA . ASN A 1 127 ? 0.418 8.570 12.087 1.00 93.25 127 ASN A CA 1
ATOM 1027 C C . ASN A 1 127 ? 1.913 8.925 12.055 1.00 93.25 127 ASN A C 1
ATOM 1029 O O . ASN A 1 127 ? 2.532 8.929 10.993 1.00 93.25 127 ASN A O 1
ATOM 1033 N N . LYS A 1 128 ? 2.494 9.211 13.223 1.00 94.88 128 LYS A N 1
ATOM 1034 C CA . LYS A 1 128 ? 3.891 9.648 13.334 1.00 94.88 128 LYS A CA 1
ATOM 1035 C C . LYS A 1 128 ? 4.889 8.623 12.781 1.00 94.88 128 LYS A C 1
ATOM 1037 O O . LYS A 1 128 ? 5.902 9.023 12.220 1.00 94.88 128 LYS A O 1
ATOM 1042 N N . ASP A 1 129 ? 4.600 7.335 12.929 1.00 92.06 129 ASP A N 1
ATOM 1043 C CA . ASP A 1 129 ? 5.533 6.257 12.590 1.00 92.06 129 ASP A CA 1
ATOM 1044 C C . ASP A 1 129 ? 5.735 6.116 11.073 1.00 92.06 129 ASP A C 1
ATOM 1046 O O . ASP A 1 129 ? 6.774 5.639 10.635 1.00 92.06 129 ASP A O 1
ATOM 1050 N N . LEU A 1 130 ? 4.778 6.592 10.268 1.00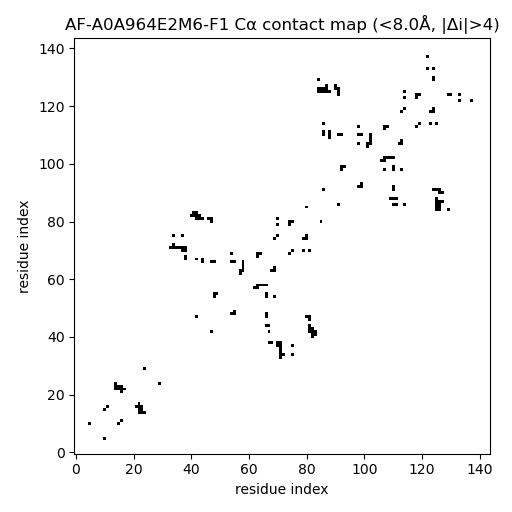 91.31 130 LEU A N 1
ATOM 1051 C CA . LEU A 1 130 ? 4.848 6.580 8.802 1.00 91.31 130 LEU A CA 1
ATOM 1052 C C . LEU A 1 130 ? 5.398 7.874 8.190 1.00 91.31 130 LEU A C 1
ATOM 1054 O O . LEU A 1 130 ? 5.411 8.015 6.966 1.00 91.31 130 LEU A O 1
ATOM 1058 N N . GLN A 1 131 ? 5.818 8.840 9.009 1.00 93.62 131 GLN A N 1
ATOM 1059 C CA . GLN A 1 131 ? 6.275 10.139 8.517 1.00 93.62 131 GLN A CA 1
ATOM 1060 C C . GLN A 1 131 ? 7.471 10.012 7.567 1.00 93.62 131 GLN A C 1
ATOM 1062 O O . GLN A 1 131 ? 7.445 10.600 6.482 1.00 93.62 131 GLN A O 1
ATOM 1067 N N . ASP A 1 132 ? 8.484 9.242 7.956 1.00 94.44 132 ASP A N 1
ATOM 1068 C CA . ASP A 1 132 ? 9.707 9.095 7.167 1.00 94.44 132 ASP A CA 1
ATOM 1069 C C . ASP A 1 132 ? 9.429 8.323 5.871 1.00 94.44 1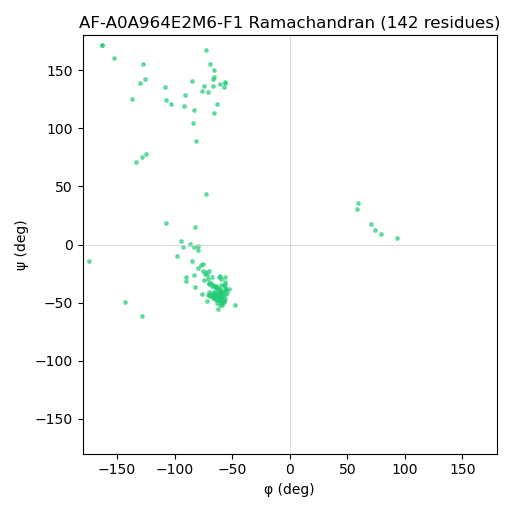32 ASP A C 1
ATOM 1071 O O . ASP A 1 132 ? 9.801 8.781 4.790 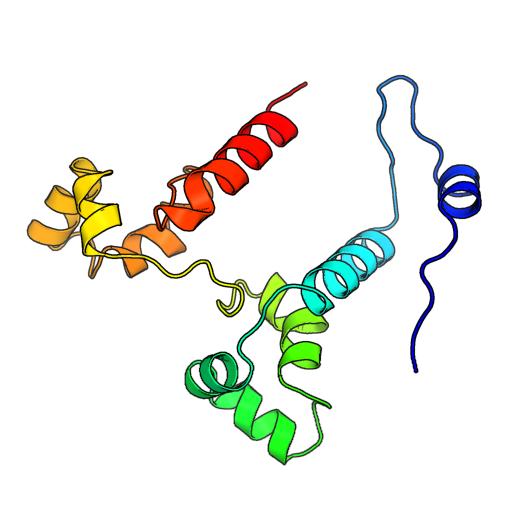1.00 94.44 132 ASP A O 1
ATOM 1075 N N . ASP A 1 133 ? 8.670 7.227 5.959 1.00 91.69 133 ASP A N 1
ATOM 1076 C CA . ASP A 1 133 ? 8.2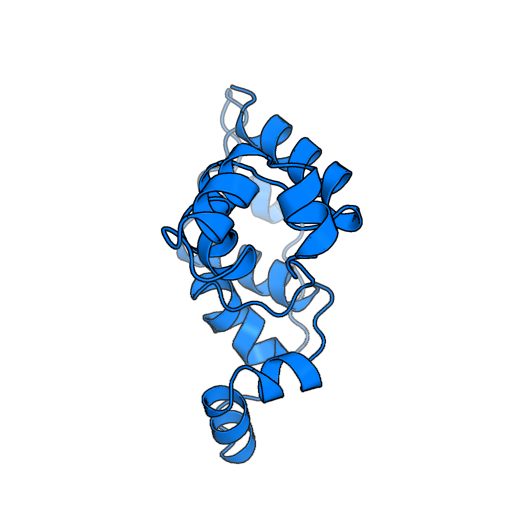97 6.405 4.805 1.00 91.69 133 ASP A CA 1
ATOM 1077 C C . ASP A 1 133 ? 7.497 7.203 3.769 1.00 91.69 133 ASP A C 1
ATOM 1079 O O . ASP A 1 133 ? 7.859 7.242 2.593 1.00 91.69 133 ASP A O 1
ATOM 1083 N N . ILE A 1 134 ? 6.422 7.885 4.182 1.00 92.38 134 ILE A N 1
ATOM 1084 C CA . ILE A 1 134 ? 5.570 8.652 3.258 1.00 92.38 134 ILE A CA 1
ATOM 1085 C C . ILE A 1 134 ? 6.342 9.824 2.647 1.00 92.38 134 ILE A C 1
ATOM 1087 O O . ILE A 1 134 ? 6.159 10.128 1.467 1.00 92.38 134 ILE A O 1
ATOM 1091 N N . THR A 1 135 ? 7.230 10.464 3.412 1.00 93.81 135 THR A N 1
ATOM 1092 C CA . THR A 1 135 ? 8.079 11.547 2.893 1.00 93.81 135 THR A CA 1
ATOM 1093 C C . THR A 1 135 ? 9.048 11.025 1.834 1.00 93.81 135 THR A C 1
ATOM 1095 O O . THR A 1 135 ? 9.158 11.625 0.762 1.00 93.81 135 THR A O 1
ATOM 1098 N N . ALA A 1 136 ? 9.700 9.888 2.093 1.00 94.25 136 ALA A N 1
ATOM 1099 C CA . ALA A 1 136 ? 10.598 9.246 1.139 1.00 94.25 136 ALA A CA 1
ATOM 1100 C C . ALA A 1 136 ? 9.860 8.8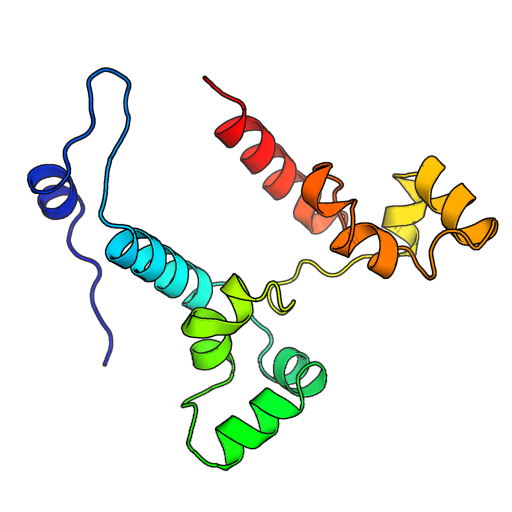26 -0.142 1.00 94.25 136 ALA A C 1
ATOM 1102 O O . ALA A 1 136 ? 10.328 9.111 -1.245 1.00 94.25 136 ALA A O 1
ATOM 1103 N N . TRP A 1 137 ? 8.672 8.225 -0.012 1.00 92.75 137 TRP A N 1
ATOM 1104 C CA . TRP A 1 137 ? 7.833 7.867 -1.158 1.00 92.75 137 TRP A CA 1
ATOM 1105 C C . TRP A 1 137 ? 7.421 9.086 -1.972 1.00 92.75 137 TRP A C 1
ATOM 1107 O O . TRP A 1 137 ? 7.583 9.076 -3.190 1.00 92.75 137 TRP A O 1
ATOM 1117 N N . LYS A 1 138 ? 6.941 10.149 -1.314 1.00 93.88 138 LYS A N 1
ATOM 1118 C CA . LYS A 1 138 ? 6.546 11.391 -1.986 1.00 93.88 138 LYS A CA 1
ATOM 1119 C C . LYS A 1 138 ? 7.702 11.980 -2.788 1.00 93.88 138 LYS A C 1
ATOM 1121 O O . LYS A 1 138 ? 7.482 12.424 -3.910 1.00 93.88 138 LYS A O 1
ATOM 1126 N N . HIS A 1 139 ? 8.912 11.971 -2.230 1.00 92.75 139 HIS A N 1
ATOM 1127 C CA . HIS A 1 139 ? 10.111 12.419 -2.931 1.00 92.75 139 HIS A CA 1
ATOM 1128 C C . HIS A 1 139 ? 10.382 11.555 -4.168 1.00 92.75 139 HIS A C 1
ATOM 1130 O O . HIS A 1 139 ? 10.385 12.076 -5.277 1.00 92.75 139 HIS A O 1
ATOM 1136 N N . MET A 1 140 ? 10.490 10.235 -3.990 1.00 90.31 140 MET A N 1
ATOM 1137 C CA . MET A 1 140 ? 10.804 9.279 -5.059 1.00 90.31 140 MET A CA 1
ATOM 1138 C C . MET A 1 140 ? 9.843 9.361 -6.252 1.00 90.31 140 MET A C 1
ATOM 1140 O O . MET A 1 140 ? 10.264 9.242 -7.395 1.00 90.31 140 MET A O 1
ATOM 1144 N N . VAL A 1 141 ? 8.544 9.557 -6.004 1.00 88.31 141 VAL A N 1
ATOM 1145 C CA . VAL A 1 141 ? 7.545 9.633 -7.086 1.00 88.31 141 VAL A CA 1
ATOM 1146 C C . VAL A 1 141 ? 7.408 11.024 -7.704 1.00 88.31 141 VAL A C 1
ATOM 1148 O O . VAL A 1 141 ? 6.762 11.160 -8.740 1.00 88.31 141 VAL A O 1
ATOM 1151 N N . SER A 1 142 ? 7.954 12.054 -7.052 1.00 84.69 142 SER A N 1
ATOM 1152 C CA . SER A 1 142 ? 7.917 13.438 -7.541 1.00 84.69 142 SER A CA 1
ATOM 1153 C C . SER A 1 142 ? 9.209 13.844 -8.257 1.00 84.69 142 SER A C 1
ATOM 1155 O O . SER A 1 142 ? 9.242 14.919 -8.857 1.00 84.69 142 SER A O 1
ATOM 1157 N N . GLU A 1 143 ? 10.267 13.029 -8.189 1.00 70.00 143 GLU A N 1
ATOM 1158 C CA . GLU A 1 143 ? 11.481 13.236 -8.978 1.00 70.00 143 GLU A CA 1
ATOM 1159 C C . GLU A 1 143 ? 11.210 12.933 -10.471 1.00 70.00 143 GLU A C 1
ATOM 1161 O O . GLU A 1 143 ? 10.575 11.919 -10.776 1.00 70.00 143 GLU A O 1
ATOM 1166 N N . PRO A 1 144 ? 11.616 13.827 -11.395 1.00 58.03 144 PRO A N 1
ATOM 1167 C CA . PRO A 1 144 ? 11.346 13.706 -12.833 1.00 58.03 144 PRO A CA 1
ATOM 1168 C C . PRO A 1 144 ? 12.115 12.583 -13.546 1.00 58.03 144 PRO A C 1
ATOM 1170 O O . PRO A 1 144 ? 13.286 12.333 -13.181 1.00 58.03 144 PRO A O 1
#

Foldseek 3Di:
DDDDDDPVVVVCVVFPADPVRDTDDPPVVVLVVQLVVQLPADFDQVVLCVVPVVLVVCVVVVVAVGSSNCCSNPVVVVVHDTRPLAAPQVVQCVVPVVVVVCCVVVVAVGSVRCCSVPVVVVLRRRDPVCPVVSVVVVVVVPDD

Secondary structure (DSSP, 8-state):
--PPPPPHHHHHHHSPPPTTS-----HHHHHHHHHHHHHTS---HHHHHHH-HHHHHHHHTTS-S-HHHHIIIIITTTT---SS----HHHHHHH-HHHHHHHHTTSSS-HHHHIIIIITTTT--SSGGGHHHHHHHHHHHH--

Sequence (144 aa):
MDMHMLPFKLLNSLFPASPENRVTIPAVLFRFLLSEAARHTKLDEEDYMRCNPDVALAIRQGLWASARDHYAKNGYFEGRTGTGMMVSESWYLKTNPDVAKAVKDGAWKSAEDHYFRQGLFEWRIPNKDLQDDITAWKHMVSEP

Organism: NCBI:txid2802395

Mean predicted aligned error: 4.72 Å